Protein AF-A0A936H1L5-F1 (afdb_monomer_lite)

Structure (mmCIF, N/CA/C/O backbone):
data_AF-A0A936H1L5-F1
#
_entry.id   AF-A0A936H1L5-F1
#
loop_
_atom_site.group_PDB
_atom_site.id
_atom_site.type_symbol
_atom_site.label_atom_id
_atom_site.label_alt_id
_atom_site.label_comp_id
_atom_site.label_asym_id
_atom_site.label_entity_id
_atom_site.label_seq_id
_atom_site.pdbx_PDB_ins_code
_atom_site.Cartn_x
_atom_site.Cartn_y
_atom_site.Cartn_z
_atom_site.occupancy
_atom_site.B_iso_or_equiv
_atom_site.auth_seq_id
_atom_site.auth_comp_id
_atom_site.auth_asym_id
_atom_site.auth_atom_id
_atom_site.pdbx_PDB_model_num
ATOM 1 N N . MET A 1 1 ? -25.119 -17.926 28.590 1.00 34.66 1 MET A N 1
ATOM 2 C CA . MET A 1 1 ? -26.336 -17.968 27.755 1.00 34.66 1 MET A CA 1
ATOM 3 C C . MET A 1 1 ? -26.783 -16.538 27.561 1.00 34.66 1 MET A C 1
ATOM 5 O O . MET A 1 1 ? -26.838 -15.803 28.536 1.00 34.66 1 MET A O 1
ATOM 9 N N . ASP A 1 2 ? -26.965 -16.170 26.302 1.00 35.56 2 ASP A N 1
ATOM 10 C CA . ASP A 1 2 ? -27.251 -14.834 25.790 1.00 35.56 2 ASP A CA 1
ATOM 11 C C . ASP A 1 2 ? -28.529 -14.245 26.414 1.00 35.56 2 ASP A C 1
ATOM 13 O O . ASP A 1 2 ? -29.597 -14.855 26.345 1.00 35.56 2 ASP A O 1
ATOM 17 N N . SER A 1 3 ? -28.414 -13.098 27.084 1.00 36.12 3 SER A N 1
ATOM 18 C CA . SER A 1 3 ? -29.549 -12.398 27.704 1.00 36.12 3 SER A CA 1
ATOM 19 C C . SER A 1 3 ? -29.570 -10.904 27.402 1.00 36.12 3 SER A C 1
ATOM 21 O O . SER A 1 3 ? -30.326 -10.181 28.043 1.00 36.12 3 SER A O 1
ATOM 23 N N . TYR A 1 4 ? -28.777 -10.434 26.437 1.00 44.84 4 TYR A N 1
ATOM 24 C CA . TYR A 1 4 ? -28.793 -9.019 26.058 1.00 44.84 4 TYR A CA 1
ATOM 25 C C . TYR A 1 4 ? -29.770 -8.683 24.935 1.00 44.84 4 TYR A C 1
ATOM 27 O O . TYR A 1 4 ? -29.964 -7.505 24.658 1.00 44.84 4 TYR A O 1
ATOM 35 N N . ASN A 1 5 ? -30.447 -9.680 24.357 1.00 43.34 5 ASN A N 1
ATOM 36 C CA . ASN A 1 5 ? -31.343 -9.410 23.237 1.00 43.34 5 ASN A CA 1
ATOM 37 C C . ASN A 1 5 ? -32.824 -9.360 23.608 1.00 43.34 5 ASN A C 1
ATOM 39 O O . ASN A 1 5 ? -33.541 -8.607 22.970 1.00 43.34 5 ASN A O 1
ATOM 43 N N . GLN A 1 6 ? -33.337 -10.099 24.594 1.00 44.47 6 GLN A N 1
ATOM 44 C CA . GLN A 1 6 ? -34.791 -10.125 24.831 1.00 44.47 6 GLN A CA 1
ATOM 45 C C . GLN A 1 6 ? -35.117 -10.662 26.228 1.00 44.47 6 GLN A C 1
ATOM 47 O O . GLN A 1 6 ? -35.101 -11.884 26.379 1.00 44.47 6 GLN A O 1
ATOM 52 N N . ARG A 1 7 ? -35.437 -9.825 27.241 1.00 41.72 7 ARG A N 1
ATOM 53 C CA . ARG A 1 7 ? -36.206 -10.298 28.426 1.00 41.72 7 ARG A CA 1
ATOM 54 C C . ARG A 1 7 ? -36.722 -9.298 29.468 1.00 41.72 7 ARG A C 1
ATOM 56 O O . ARG A 1 7 ? -37.140 -9.759 30.525 1.00 41.72 7 ARG A O 1
ATOM 63 N N . GLU A 1 8 ? -36.838 -8.002 29.201 1.00 43.16 8 GLU A N 1
ATOM 64 C CA . GLU A 1 8 ? -37.695 -7.159 30.054 1.00 43.16 8 GLU A CA 1
ATOM 65 C C . GLU A 1 8 ? -39.002 -6.849 29.328 1.00 43.16 8 GLU A C 1
ATOM 67 O O . GLU A 1 8 ? -39.072 -6.027 28.419 1.00 43.16 8 GLU A O 1
ATOM 72 N N . ARG A 1 9 ? -40.051 -7.601 29.692 1.00 41.84 9 ARG A N 1
ATOM 73 C CA . ARG A 1 9 ? -41.425 -7.350 29.249 1.00 41.84 9 ARG A CA 1
ATOM 74 C C . ARG A 1 9 ? -41.816 -5.938 29.671 1.00 41.84 9 ARG A C 1
ATOM 76 O O . ARG A 1 9 ? -42.000 -5.678 30.857 1.00 41.84 9 ARG A O 1
ATOM 83 N N . ASN A 1 10 ? -41.989 -5.059 28.695 1.00 43.59 10 ASN A N 1
ATOM 84 C CA . ASN A 1 10 ? -42.611 -3.766 28.909 1.00 43.59 10 ASN A CA 1
ATOM 85 C C . ASN A 1 10 ? -44.078 -4.009 29.303 1.00 43.59 10 ASN A C 1
ATOM 87 O O . ASN A 1 10 ? -44.832 -4.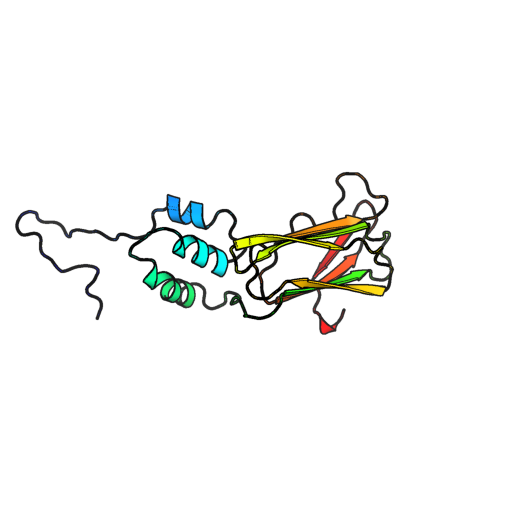634 28.559 1.00 43.59 10 ASN A O 1
ATOM 91 N N . LEU A 1 11 ? -44.472 -3.587 30.504 1.00 48.47 11 LEU A N 1
ATOM 92 C CA . LEU A 1 11 ? -45.739 -3.969 31.138 1.00 48.47 11 LEU A CA 1
ATOM 93 C C . LEU A 1 11 ? -46.998 -3.398 30.460 1.00 48.47 11 LEU A C 1
ATOM 95 O O . LEU A 1 11 ? -48.082 -3.678 30.950 1.00 48.47 11 LEU A O 1
ATOM 99 N N . ASN A 1 12 ? -46.891 -2.635 29.362 1.00 53.62 12 ASN A N 1
ATOM 100 C CA . ASN A 1 12 ? -48.030 -1.901 28.793 1.00 53.62 12 ASN A CA 1
ATOM 101 C C . ASN A 1 12 ? -48.066 -1.731 27.254 1.00 53.62 12 ASN A C 1
ATOM 103 O O . ASN A 1 12 ? -48.797 -0.861 26.796 1.00 53.62 12 ASN A O 1
ATOM 107 N N . ASN A 1 13 ? -47.335 -2.500 26.432 1.00 46.88 13 ASN A N 1
ATOM 108 C CA . ASN A 1 13 ? -47.636 -2.579 24.984 1.00 46.88 13 ASN A CA 1
ATOM 109 C C . ASN A 1 13 ? -46.944 -3.767 24.289 1.00 46.88 13 ASN A C 1
ATOM 111 O O . ASN A 1 13 ? -45.757 -4.010 24.480 1.00 46.88 13 ASN A O 1
ATOM 115 N N . GLU A 1 14 ? -47.714 -4.493 23.479 1.00 45.81 14 GLU A N 1
ATOM 116 C CA . GLU A 1 14 ? -47.501 -5.865 22.990 1.00 45.81 14 GLU A CA 1
ATOM 117 C C . GLU A 1 14 ? -46.448 -6.050 21.874 1.00 45.81 14 GLU A C 1
ATOM 119 O O . GLU A 1 14 ? -46.694 -6.776 20.913 1.00 45.81 14 GLU A O 1
ATOM 124 N N . LEU A 1 15 ? -45.256 -5.455 21.976 1.00 40.88 15 LEU A N 1
ATOM 125 C CA . LEU A 1 15 ? -44.144 -5.775 21.067 1.00 40.88 15 LEU A CA 1
ATOM 126 C C . LEU A 1 15 ? -42.804 -5.875 21.820 1.00 40.88 15 LEU A C 1
ATOM 128 O O . LEU A 1 15 ? -42.607 -5.157 22.803 1.00 40.88 15 LEU A O 1
ATOM 132 N N . PRO A 1 16 ? -41.875 -6.759 21.392 1.00 41.47 16 PRO A N 1
ATOM 133 C CA . PRO A 1 16 ? -40.514 -6.779 21.920 1.00 41.47 16 PRO A CA 1
ATOM 134 C C . PRO A 1 16 ? -39.858 -5.408 21.712 1.00 41.47 16 PRO A C 1
ATOM 136 O O . PRO A 1 16 ? -39.942 -4.846 20.621 1.00 41.47 16 PRO A O 1
ATOM 139 N N . ASP A 1 17 ? -39.200 -4.872 22.742 1.00 43.03 17 ASP A N 1
ATOM 140 C CA . ASP A 1 17 ? -38.356 -3.680 22.607 1.00 43.03 17 ASP A CA 1
ATOM 141 C C . ASP A 1 17 ? -37.095 -4.095 21.831 1.00 43.03 17 ASP A C 1
ATOM 143 O O . ASP A 1 17 ? -36.117 -4.569 22.408 1.00 43.03 17 ASP A O 1
ATOM 147 N N . ASP A 1 18 ? -37.160 -4.013 20.500 1.00 41.28 18 ASP A N 1
ATOM 148 C CA . ASP A 1 18 ? -36.086 -4.399 19.581 1.00 41.28 18 ASP A CA 1
ATOM 149 C C . ASP A 1 18 ? -35.003 -3.309 19.554 1.00 41.28 18 ASP A C 1
ATOM 151 O O . ASP A 1 18 ? -34.765 -2.620 18.562 1.00 41.28 18 ASP A O 1
ATOM 155 N N . ARG A 1 19 ? -34.362 -3.088 20.706 1.00 42.31 19 ARG A N 1
ATOM 156 C CA . ARG A 1 19 ? -33.210 -2.189 20.835 1.00 42.31 19 ARG A CA 1
ATOM 157 C C . ARG A 1 19 ? -31.928 -2.943 20.539 1.00 42.31 19 ARG A C 1
ATOM 159 O O . ARG A 1 19 ? -31.022 -2.994 21.369 1.00 42.31 19 ARG A O 1
ATOM 166 N N . VAL A 1 20 ? -31.820 -3.485 19.329 1.00 47.28 20 VAL A N 1
ATOM 167 C CA . VAL A 1 20 ? -30.512 -3.855 18.785 1.00 47.28 20 VAL A CA 1
ATOM 168 C C . VAL A 1 20 ? -29.776 -2.551 18.486 1.00 47.28 20 VAL A C 1
ATOM 170 O O . VAL A 1 20 ? -29.886 -1.971 17.410 1.00 47.28 20 VAL A O 1
ATOM 173 N N . SER A 1 21 ? -29.042 -2.043 19.469 1.00 56.41 21 SER A N 1
ATOM 174 C CA . SER A 1 21 ? -28.181 -0.867 19.341 1.00 56.41 21 SER A CA 1
ATOM 175 C C . SER A 1 21 ? -26.876 -1.237 18.622 1.00 56.41 21 SER A C 1
ATOM 177 O O . SER A 1 21 ? -25.781 -1.059 19.139 1.00 56.41 21 SER A O 1
ATOM 179 N N . GLY A 1 22 ? -27.002 -1.801 17.419 1.00 67.81 22 GLY A N 1
ATOM 180 C CA . GLY A 1 22 ? -25.880 -2.111 16.536 1.00 67.81 22 GLY A CA 1
ATOM 181 C C . GLY A 1 22 ? -25.339 -0.870 15.827 1.00 67.81 22 GLY A C 1
ATOM 182 O O . GLY A 1 22 ? -25.830 0.246 16.006 1.00 67.81 22 GLY A O 1
ATOM 183 N N . TYR A 1 23 ? -24.312 -1.054 15.004 1.00 75.62 23 TYR A N 1
ATOM 184 C CA . TYR A 1 23 ? -23.830 0.004 14.118 1.00 75.62 23 TYR A CA 1
ATOM 185 C C . TYR A 1 23 ? -24.885 0.330 13.055 1.00 75.62 23 TYR A C 1
ATOM 187 O O . TYR A 1 23 ? -25.391 -0.561 12.372 1.00 75.62 23 TYR A O 1
ATOM 195 N N . SER A 1 24 ? -25.198 1.611 12.867 1.00 81.56 24 SER A N 1
ATOM 196 C CA . SER A 1 24 ? -26.027 2.052 11.745 1.00 81.56 24 SER A CA 1
ATOM 197 C C . SER A 1 24 ? -25.296 1.846 10.415 1.00 81.56 24 SER A C 1
ATOM 199 O O . SER A 1 24 ? -24.070 1.926 10.346 1.00 81.56 24 SER A O 1
ATOM 201 N N . LEU A 1 25 ? -26.036 1.685 9.312 1.00 78.06 25 LEU A N 1
ATOM 202 C CA . LEU A 1 25 ? -25.437 1.591 7.970 1.00 78.06 25 LEU A CA 1
ATOM 203 C C . LEU A 1 25 ? -24.527 2.783 7.643 1.00 78.06 25 LEU A C 1
ATOM 205 O O . LEU A 1 25 ? -23.531 2.632 6.941 1.00 78.06 25 LEU A O 1
ATOM 209 N N . ARG A 1 26 ? -24.844 3.968 8.179 1.00 77.44 26 ARG A N 1
ATOM 210 C CA . ARG A 1 26 ? -24.013 5.164 8.022 1.00 77.44 26 ARG A CA 1
ATOM 211 C C . ARG A 1 26 ? -22.684 5.032 8.761 1.00 77.44 26 ARG A C 1
ATOM 213 O O . ARG A 1 26 ? -21.661 5.396 8.198 1.00 77.44 26 ARG A O 1
ATOM 220 N N . GLU A 1 27 ? -22.695 4.533 9.992 1.00 81.50 27 GLU A N 1
ATOM 221 C CA . GLU A 1 27 ? -21.481 4.289 10.782 1.00 81.50 27 GLU A CA 1
ATOM 222 C C . GLU A 1 27 ? -20.632 3.180 10.169 1.00 81.50 27 GLU A C 1
ATOM 224 O O . GLU A 1 27 ? -19.421 3.336 10.059 1.00 81.50 27 GLU A O 1
ATOM 229 N N . ILE A 1 28 ? -21.272 2.117 9.677 1.00 83.62 28 ILE A N 1
ATOM 230 C CA . ILE A 1 28 ? -20.612 1.036 8.943 1.00 83.62 28 ILE A CA 1
ATOM 231 C C . ILE A 1 28 ? -19.925 1.583 7.687 1.00 83.62 28 ILE A C 1
ATOM 233 O O . ILE A 1 28 ? -18.733 1.353 7.482 1.00 83.62 28 ILE A O 1
ATOM 237 N N . ALA A 1 29 ? -20.655 2.347 6.869 1.00 77.94 29 ALA A N 1
ATOM 238 C CA . ALA A 1 29 ? -20.120 2.949 5.652 1.00 77.94 29 ALA A CA 1
ATOM 239 C C . ALA A 1 29 ? -19.028 3.986 5.948 1.00 77.94 29 ALA A C 1
ATOM 241 O O . ALA A 1 29 ? -18.065 4.096 5.194 1.00 77.94 29 ALA A O 1
ATOM 242 N N . TYR A 1 30 ? -19.162 4.745 7.038 1.00 82.00 30 TYR A N 1
ATOM 243 C CA . TYR A 1 30 ? -18.148 5.699 7.475 1.00 82.00 30 TYR A CA 1
ATOM 244 C C . TYR A 1 30 ? -16.871 4.990 7.928 1.00 82.00 30 TYR A C 1
ATOM 246 O O . TYR A 1 30 ? -15.793 5.365 7.486 1.00 82.00 30 TYR A O 1
ATOM 254 N N . ALA A 1 31 ? -16.989 3.937 8.739 1.00 85.50 31 ALA A N 1
ATOM 255 C CA . ALA A 1 31 ? -15.848 3.154 9.200 1.00 85.50 31 ALA A CA 1
ATOM 256 C C . ALA A 1 31 ? -15.117 2.444 8.050 1.00 85.50 31 ALA A C 1
ATOM 258 O O . ALA A 1 31 ? -13.908 2.230 8.131 1.00 85.50 31 ALA A O 1
ATOM 259 N N . LEU A 1 32 ? -15.846 2.084 6.989 1.00 85.56 32 LEU A N 1
ATOM 260 C CA . LEU A 1 32 ? -15.279 1.460 5.795 1.00 85.56 32 LEU A CA 1
ATOM 261 C C . LEU A 1 32 ? -14.489 2.456 4.931 1.00 85.56 32 LEU A C 1
ATOM 263 O O . LEU A 1 32 ? -13.536 2.070 4.257 1.00 85.56 32 LEU A O 1
ATOM 267 N N . ARG A 1 33 ? -14.856 3.745 4.931 1.00 78.31 33 ARG A N 1
ATOM 268 C CA . ARG A 1 33 ? -14.130 4.762 4.155 1.00 78.31 33 ARG A CA 1
ATOM 269 C C . ARG A 1 33 ? -12.724 4.950 4.716 1.00 78.31 33 ARG A C 1
ATOM 271 O O . ARG A 1 33 ? -12.555 5.408 5.840 1.00 78.31 33 ARG A O 1
ATOM 278 N N . GLY A 1 34 ? -11.726 4.651 3.887 1.00 63.47 34 GLY A N 1
ATOM 279 C CA . GLY A 1 34 ? -10.313 4.776 4.245 1.00 63.47 34 GLY A CA 1
ATOM 280 C C . GLY A 1 34 ? -9.750 3.588 5.026 1.00 63.47 34 GLY A C 1
ATOM 281 O O . GLY A 1 34 ? -8.613 3.670 5.469 1.00 63.47 34 GLY A O 1
ATOM 282 N N . ALA A 1 35 ? -10.511 2.503 5.202 1.00 77.88 35 ALA A N 1
ATOM 283 C CA . ALA A 1 35 ? -9.952 1.248 5.691 1.00 77.88 35 ALA A CA 1
ATOM 284 C C . ALA A 1 35 ? -9.249 0.519 4.535 1.00 77.88 35 ALA A C 1
ATOM 286 O O . ALA A 1 35 ? -9.885 0.213 3.525 1.00 77.88 35 ALA A O 1
ATOM 287 N N . GLY A 1 36 ? -7.951 0.250 4.678 1.00 69.62 36 GLY A N 1
ATOM 288 C CA . GLY A 1 36 ? -7.163 -0.519 3.712 1.00 69.62 36 GLY A CA 1
ATOM 289 C C . GLY A 1 36 ? -7.323 -2.033 3.867 1.00 69.62 36 GLY A C 1
ATOM 290 O O . GLY A 1 36 ? -7.071 -2.780 2.923 1.00 69.62 36 GLY A O 1
ATOM 291 N N . ASP A 1 37 ? -7.773 -2.495 5.037 1.00 75.94 37 ASP A N 1
ATOM 292 C CA . ASP A 1 37 ? -8.027 -3.904 5.327 1.00 75.94 37 ASP A CA 1
ATOM 293 C C . ASP A 1 37 ? -9.139 -4.115 6.378 1.00 75.94 37 ASP A C 1
ATOM 295 O O . ASP A 1 37 ? -9.740 -3.174 6.907 1.00 75.94 37 ASP A O 1
ATOM 299 N N . MET A 1 38 ? -9.443 -5.387 6.655 1.00 82.38 38 MET A N 1
ATOM 300 C CA . MET A 1 38 ? -10.495 -5.787 7.595 1.00 82.38 38 MET A CA 1
ATOM 301 C C . MET A 1 38 ? -10.172 -5.417 9.047 1.00 82.38 38 MET A C 1
ATOM 303 O O . MET A 1 38 ? -11.084 -5.083 9.802 1.00 82.38 38 MET A O 1
ATOM 307 N N . ASP A 1 39 ? -8.904 -5.435 9.456 1.00 80.44 39 ASP A N 1
ATOM 308 C CA . ASP A 1 39 ? -8.522 -5.070 10.822 1.00 80.44 39 ASP A CA 1
ATOM 309 C C . ASP A 1 39 ? -8.591 -3.548 11.029 1.00 80.44 39 ASP A C 1
ATOM 311 O O . ASP A 1 39 ? -8.990 -3.079 12.097 1.00 80.44 39 ASP A O 1
ATOM 315 N N . GLU A 1 40 ? -8.277 -2.761 10.001 1.00 78.94 40 GLU A N 1
ATOM 316 C CA . GLU A 1 40 ? -8.500 -1.315 9.976 1.00 78.94 40 GLU A CA 1
ATOM 317 C C . GLU A 1 40 ? -9.976 -0.960 9.996 1.00 78.94 40 GLU A C 1
ATOM 319 O O . GLU A 1 40 ? -10.381 -0.083 10.759 1.00 78.94 40 GLU A O 1
ATOM 324 N N . TRP A 1 41 ? -10.798 -1.673 9.227 1.00 87.56 41 TRP A N 1
ATOM 325 C CA . TRP A 1 41 ? -12.239 -1.470 9.265 1.00 87.56 41 TRP A CA 1
ATOM 326 C C . TRP A 1 41 ? -12.809 -1.782 10.654 1.00 87.56 41 TRP A C 1
ATOM 328 O O . TRP A 1 41 ? -13.551 -0.967 11.210 1.00 87.56 41 TRP A O 1
ATOM 338 N N . LYS A 1 42 ? -12.387 -2.896 11.268 1.00 87.00 42 LYS A N 1
ATOM 339 C CA . LYS A 1 42 ? -12.718 -3.240 12.658 1.00 87.00 42 LYS A CA 1
ATOM 340 C C . LYS A 1 42 ? -12.280 -2.143 13.631 1.00 87.00 42 LYS A C 1
ATOM 342 O O . LYS A 1 42 ? -13.059 -1.731 14.485 1.00 87.00 42 LYS A O 1
ATOM 347 N N . SER A 1 43 ? -11.055 -1.634 13.494 1.00 85.50 43 SER A N 1
ATOM 348 C CA . SER A 1 43 ? -10.536 -0.549 14.336 1.00 85.50 43 SER A CA 1
ATOM 349 C C . SER A 1 43 ? -11.341 0.744 14.172 1.00 85.50 43 SER A C 1
ATOM 351 O O . SER A 1 43 ? -11.633 1.424 15.155 1.00 85.50 43 SER A O 1
ATOM 353 N N . ASN A 1 44 ? -11.758 1.072 12.949 1.00 88.00 44 ASN A N 1
ATOM 354 C CA . ASN A 1 44 ? -12.595 2.236 12.680 1.00 88.00 44 ASN A CA 1
ATOM 355 C C . ASN A 1 44 ? -13.990 2.089 13.295 1.00 88.00 44 ASN A C 1
ATOM 357 O O . ASN A 1 44 ? -14.488 3.045 13.887 1.00 88.00 44 ASN A O 1
ATOM 361 N N . LEU A 1 45 ? -14.593 0.897 13.227 1.00 89.00 45 LEU A N 1
ATOM 362 C CA . LEU A 1 45 ? -15.838 0.592 13.937 1.00 89.00 45 LEU A CA 1
ATOM 363 C C . LEU A 1 45 ? -15.657 0.735 15.456 1.00 89.00 45 LEU A C 1
ATOM 365 O O . LEU A 1 45 ? -16.511 1.318 16.123 1.00 89.00 45 LEU A O 1
ATOM 369 N N . ALA A 1 46 ? -14.525 0.289 16.004 1.00 86.50 46 ALA A N 1
ATOM 370 C CA . ALA A 1 46 ? -14.249 0.366 17.438 1.00 86.50 46 ALA A CA 1
ATOM 371 C C . ALA A 1 46 ? -14.090 1.803 17.973 1.00 86.50 46 ALA A C 1
ATOM 373 O O . ALA A 1 46 ? -14.280 2.039 19.166 1.00 86.50 46 ALA A O 1
ATOM 374 N N . LYS A 1 47 ? -13.758 2.771 17.107 1.00 85.00 47 LYS A N 1
ATOM 375 C CA . LYS A 1 47 ? -13.662 4.204 17.453 1.00 85.00 47 LYS A CA 1
ATOM 376 C C . LYS A 1 47 ? -15.024 4.893 17.550 1.00 85.00 47 LYS A C 1
ATOM 378 O O . LYS A 1 47 ? -15.124 5.972 18.130 1.00 85.00 47 LYS A O 1
ATOM 383 N N . ILE A 1 48 ? -16.065 4.310 16.961 1.00 84.94 48 ILE A N 1
ATOM 384 C CA . ILE A 1 48 ? -17.423 4.846 17.034 1.00 84.94 48 ILE A CA 1
ATOM 385 C C . ILE A 1 48 ? -18.020 4.412 18.373 1.00 84.94 48 ILE A C 1
ATOM 387 O O . ILE A 1 48 ? -17.979 3.234 18.728 1.00 84.94 48 ILE A O 1
ATOM 391 N N . ASN A 1 49 ? -18.576 5.368 19.119 1.00 83.19 49 ASN A N 1
ATOM 392 C CA . ASN A 1 49 ? -19.201 5.099 20.410 1.00 83.19 49 ASN A CA 1
ATOM 393 C C . ASN A 1 49 ? -20.496 4.293 20.216 1.00 83.19 49 ASN A C 1
ATOM 395 O O . ASN A 1 49 ? -21.574 4.863 20.052 1.00 83.19 49 ASN A O 1
ATOM 399 N N . ASN A 1 50 ? -20.367 2.968 20.197 1.00 80.38 50 ASN A N 1
ATOM 400 C CA . ASN A 1 50 ? -21.458 2.033 19.986 1.00 80.38 50 ASN A CA 1
ATOM 401 C C . ASN A 1 50 ? -21.440 0.946 21.075 1.00 80.38 50 ASN A C 1
ATOM 403 O O . ASN A 1 50 ? -20.380 0.370 21.343 1.00 80.38 50 ASN A O 1
ATOM 407 N N . PRO A 1 51 ? -22.589 0.626 21.694 1.00 77.62 51 PRO A N 1
ATOM 408 C CA . PRO A 1 51 ? -22.641 -0.339 22.787 1.00 77.62 51 PRO A CA 1
ATOM 409 C C . PRO A 1 51 ? -22.276 -1.762 22.354 1.00 77.62 51 PRO A C 1
ATOM 411 O O . PRO A 1 51 ? -21.909 -2.551 23.209 1.00 77.62 51 PRO A O 1
ATOM 414 N N . THR A 1 52 ? -22.308 -2.092 21.059 1.00 76.44 52 THR A N 1
ATOM 415 C CA . THR A 1 52 ? -21.931 -3.424 20.544 1.00 76.44 52 THR A CA 1
ATOM 416 C C . THR A 1 52 ? -20.448 -3.574 20.188 1.00 76.44 52 THR A C 1
ATOM 418 O O . THR A 1 52 ? -20.040 -4.646 19.743 1.00 76.44 52 THR A O 1
ATOM 421 N N . ASN A 1 53 ? -19.618 -2.549 20.425 1.00 76.94 53 ASN A N 1
ATOM 422 C CA . ASN A 1 53 ? -18.183 -2.550 20.103 1.00 76.94 53 ASN A CA 1
ATOM 423 C C . ASN A 1 53 ? -17.440 -3.790 20.644 1.00 76.94 53 ASN A C 1
ATOM 425 O O . ASN A 1 53 ? -16.624 -4.395 19.955 1.00 76.94 53 ASN A O 1
ATOM 429 N N . PHE A 1 54 ? -17.786 -4.244 21.851 1.00 79.00 54 PHE A N 1
ATOM 430 C CA . PHE A 1 54 ? -17.142 -5.399 22.482 1.00 79.00 54 PHE A CA 1
ATOM 431 C C . PHE A 1 54 ? -17.343 -6.730 21.732 1.00 79.00 54 PHE A C 1
ATOM 433 O O . PHE A 1 54 ? -16.612 -7.684 21.986 1.00 79.00 54 PHE A O 1
ATOM 440 N N . PHE A 1 55 ? -18.298 -6.808 20.800 1.00 80.38 55 PHE A N 1
ATOM 441 C CA . PHE A 1 55 ? -18.498 -7.985 19.955 1.00 80.38 55 PHE A CA 1
ATOM 442 C C . PHE A 1 55 ? -17.681 -7.964 18.660 1.00 80.38 55 PHE A C 1
ATOM 444 O O . PHE A 1 55 ? -17.649 -8.977 17.958 1.00 80.38 55 PHE A O 1
ATOM 451 N N . LEU A 1 56 ? -17.040 -6.845 18.305 1.00 82.94 56 LEU A N 1
ATOM 452 C CA . LEU A 1 56 ? -16.345 -6.709 17.023 1.00 82.94 56 LEU A CA 1
ATOM 453 C C . LEU A 1 56 ? -15.280 -7.787 16.821 1.00 82.94 56 LEU A C 1
ATOM 455 O O . LEU A 1 56 ? -15.204 -8.360 15.739 1.00 82.94 56 LEU A O 1
ATOM 459 N N . ASP A 1 57 ? -14.499 -8.113 17.852 1.00 76.50 57 ASP A N 1
ATOM 460 C CA . ASP A 1 57 ? -13.492 -9.172 17.752 1.00 76.50 57 ASP A CA 1
ATOM 461 C C . ASP A 1 57 ? -14.125 -10.534 17.465 1.00 76.50 57 ASP A C 1
ATOM 463 O O . ASP A 1 57 ? -13.671 -11.253 16.575 1.00 76.50 57 ASP A O 1
ATOM 467 N N . THR A 1 58 ? -15.207 -10.877 18.167 1.00 77.06 58 THR A N 1
ATOM 468 C CA . THR A 1 58 ? -15.938 -12.130 17.948 1.00 77.06 58 THR A CA 1
ATOM 469 C C . THR A 1 58 ? -16.508 -12.199 16.533 1.00 77.06 58 THR A C 1
ATOM 471 O O . THR A 1 58 ? -16.289 -13.194 15.844 1.00 77.06 58 THR A O 1
ATOM 474 N N . TYR A 1 59 ? -17.174 -11.139 16.068 1.00 82.50 59 TYR A N 1
ATOM 475 C CA . TYR A 1 59 ? -17.752 -11.094 14.725 1.00 82.50 59 TYR A CA 1
ATOM 476 C C . TYR A 1 59 ? -16.683 -11.175 13.640 1.00 82.50 59 TYR A C 1
ATOM 478 O O . TYR A 1 59 ? -16.803 -11.985 12.722 1.00 82.50 59 TYR A O 1
ATOM 486 N N . PHE A 1 60 ? -15.614 -10.387 13.749 1.00 84.25 60 PHE A N 1
ATOM 487 C CA . PHE A 1 60 ? -14.570 -10.408 12.734 1.00 84.25 60 PHE A CA 1
ATOM 488 C C . PHE A 1 60 ? -13.845 -11.753 12.700 1.00 84.25 60 PHE A C 1
ATOM 490 O O . PHE A 1 60 ? -13.576 -12.262 11.618 1.00 84.25 60 PHE A O 1
ATOM 497 N N . ASN A 1 61 ? -13.590 -12.382 13.850 1.00 77.62 61 ASN A N 1
ATOM 498 C CA . ASN A 1 61 ? -12.985 -13.717 13.899 1.00 77.62 61 ASN A CA 1
ATOM 499 C C . ASN A 1 61 ? -13.898 -14.810 13.340 1.00 77.62 61 ASN A C 1
ATOM 501 O O . ASN A 1 61 ? -13.405 -15.736 12.706 1.00 77.62 61 ASN A O 1
ATOM 505 N N . GLN A 1 62 ? -15.210 -14.705 13.549 1.00 81.50 62 GLN A N 1
ATOM 506 C CA . GLN A 1 62 ? -16.165 -15.686 13.043 1.00 81.50 62 GLN A CA 1
ATOM 507 C C . GLN A 1 62 ? -16.387 -15.562 11.530 1.00 81.50 62 GLN A C 1
ATOM 509 O O . GLN A 1 62 ? -16.429 -16.574 10.836 1.00 81.50 62 GLN A O 1
ATOM 514 N N . TYR A 1 63 ? -16.564 -14.339 11.026 1.00 81.06 63 TYR A N 1
ATOM 515 C CA . TYR A 1 63 ? -16.985 -14.097 9.640 1.00 81.06 63 TYR A CA 1
ATOM 516 C C . TYR A 1 63 ? -15.832 -13.763 8.691 1.00 81.06 63 TYR A C 1
ATOM 518 O O . TYR A 1 63 ? -15.986 -13.894 7.479 1.00 81.06 63 TYR A O 1
ATOM 526 N N . PHE A 1 64 ? -14.669 -13.389 9.225 1.00 81.12 64 PHE A N 1
ATOM 527 C CA . PHE A 1 64 ? -13.441 -13.166 8.463 1.00 81.12 64 PHE A CA 1
ATOM 528 C C . PHE A 1 64 ? -12.271 -13.949 9.091 1.00 81.12 64 PHE A C 1
ATOM 530 O O . PHE A 1 64 ? -11.295 -13.332 9.537 1.00 81.12 64 PHE A O 1
ATOM 537 N N . PRO A 1 65 ? -12.363 -15.293 9.179 1.00 74.62 65 PRO A N 1
ATOM 538 C CA . PRO A 1 65 ? -11.339 -16.120 9.819 1.00 74.62 65 PRO A CA 1
ATOM 539 C C . PRO A 1 65 ? -10.020 -16.135 9.037 1.00 74.62 65 PRO A C 1
ATOM 541 O O . PRO A 1 65 ? -8.956 -16.141 9.645 1.00 74.62 65 PRO A O 1
ATOM 544 N N . ASP A 1 66 ? -10.087 -16.059 7.705 1.00 76.38 66 ASP A N 1
ATOM 545 C CA . ASP A 1 66 ? -8.919 -16.099 6.814 1.00 76.38 66 ASP A CA 1
ATOM 546 C C . ASP A 1 66 ? -8.336 -14.709 6.523 1.00 76.38 66 ASP A C 1
ATOM 548 O O . ASP A 1 66 ? -7.496 -14.546 5.633 1.00 76.38 66 ASP A O 1
ATOM 552 N N . ARG A 1 67 ? -8.798 -13.668 7.231 1.00 72.56 67 ARG A N 1
ATOM 553 C CA . ARG A 1 67 ? -8.243 -12.327 7.039 1.00 72.56 67 ARG A CA 1
ATOM 554 C C . ARG A 1 67 ? -6.774 -12.310 7.478 1.00 72.56 67 ARG A C 1
ATOM 556 O O . ARG A 1 67 ? -6.429 -12.950 8.474 1.00 72.56 67 ARG A O 1
ATOM 563 N N . PRO A 1 68 ? -5.909 -11.540 6.803 1.00 61.91 68 PRO A N 1
ATOM 564 C CA . PRO A 1 68 ? -4.557 -11.342 7.291 1.00 61.91 68 PRO A CA 1
ATOM 565 C C . PRO A 1 68 ? -4.628 -10.617 8.637 1.00 61.91 68 PRO A C 1
ATOM 567 O O . PRO A 1 68 ? -5.141 -9.504 8.703 1.00 61.91 68 PRO A O 1
ATOM 570 N N . LEU A 1 69 ? -4.151 -11.256 9.704 1.00 59.12 69 LEU A N 1
ATOM 571 C CA . LEU A 1 69 ? -4.031 -10.609 11.007 1.00 59.12 69 LEU A CA 1
ATOM 572 C C . LEU A 1 69 ? -2.970 -9.512 10.916 1.00 59.12 69 LEU A C 1
ATOM 574 O O . LEU A 1 69 ? -1.881 -9.771 10.396 1.00 59.12 69 LEU A O 1
ATOM 578 N N . LYS A 1 70 ? -3.244 -8.334 11.489 1.00 58.06 70 LYS A N 1
ATOM 579 C CA . LYS A 1 70 ? -2.201 -7.365 11.845 1.00 58.06 70 LYS A CA 1
ATOM 580 C C . LYS A 1 70 ? -1.202 -8.038 12.774 1.00 58.06 70 LYS A C 1
ATOM 582 O O . LYS A 1 70 ? -1.390 -8.127 13.987 1.00 58.06 70 LYS A O 1
ATOM 587 N N . THR A 1 71 ? -0.135 -8.552 12.190 1.00 55.16 71 THR A N 1
ATOM 588 C CA . THR A 1 71 ? 1.001 -9.057 12.937 1.00 55.16 71 THR A CA 1
ATOM 589 C C . THR A 1 71 ? 1.718 -7.868 13.578 1.00 55.16 71 THR A C 1
ATOM 591 O O . THR A 1 71 ? 1.832 -6.806 12.963 1.00 55.16 71 THR A O 1
ATOM 594 N N . PRO A 1 72 ? 2.281 -8.027 14.789 1.00 65.12 72 PRO A N 1
ATOM 595 C CA . PRO A 1 72 ? 3.177 -7.039 15.399 1.00 65.12 72 PRO A CA 1
ATOM 596 C C . PRO A 1 72 ? 4.535 -6.977 14.671 1.00 65.12 72 PRO A C 1
ATOM 598 O O . PRO A 1 72 ? 5.552 -6.606 15.247 1.00 65.12 72 PRO A O 1
ATOM 601 N N . ALA A 1 73 ? 4.573 -7.412 13.414 1.00 76.69 73 ALA A N 1
ATOM 602 C CA . ALA A 1 73 ? 5.754 -7.456 12.586 1.00 76.69 73 ALA A CA 1
ATOM 603 C C . ALA A 1 73 ? 5.827 -6.188 11.737 1.00 76.69 73 ALA A C 1
ATOM 605 O O . ALA A 1 73 ? 4.812 -5.601 11.360 1.00 76.69 73 ALA A O 1
ATOM 606 N N . ASN A 1 74 ? 7.050 -5.785 11.409 1.00 87.00 74 ASN A N 1
ATOM 607 C CA . ASN A 1 74 ? 7.268 -4.731 10.433 1.00 87.00 74 ASN A CA 1
ATOM 608 C C . ASN A 1 74 ? 6.728 -5.168 9.069 1.00 87.00 74 ASN A C 1
ATOM 610 O O . ASN A 1 74 ? 6.845 -6.334 8.690 1.00 87.00 74 ASN A O 1
ATOM 614 N N . THR A 1 75 ? 6.197 -4.216 8.309 1.00 89.81 75 THR A N 1
ATOM 615 C CA . THR A 1 75 ? 5.904 -4.453 6.892 1.00 89.81 75 THR A CA 1
ATOM 616 C C . THR A 1 75 ? 7.186 -4.198 6.118 1.00 89.81 75 THR A C 1
ATOM 618 O O . THR A 1 75 ? 7.762 -3.115 6.234 1.00 89.81 75 THR A O 1
ATOM 621 N N . ILE A 1 76 ? 7.653 -5.177 5.348 1.00 91.06 76 ILE A N 1
ATOM 622 C CA . ILE A 1 76 ? 8.881 -5.039 4.558 1.00 91.06 76 ILE A CA 1
ATOM 623 C C . ILE A 1 76 ? 8.501 -5.049 3.087 1.00 91.06 76 ILE A C 1
ATOM 625 O O . ILE A 1 76 ? 7.913 -6.007 2.590 1.00 91.06 76 ILE A O 1
ATOM 629 N N . ILE A 1 77 ? 8.861 -3.987 2.380 1.00 92.69 77 ILE A N 1
ATOM 630 C CA . ILE A 1 77 ? 8.680 -3.875 0.938 1.00 92.69 77 ILE A CA 1
ATOM 631 C C . ILE A 1 77 ? 10.056 -3.978 0.296 1.00 92.69 77 ILE A C 1
ATOM 633 O O . ILE A 1 77 ? 10.963 -3.226 0.648 1.00 92.69 77 ILE A O 1
ATOM 637 N N . ARG A 1 78 ? 10.215 -4.900 -0.649 1.00 92.69 78 ARG A N 1
ATOM 638 C CA . ARG A 1 78 ? 11.426 -5.051 -1.450 1.00 92.69 78 ARG A CA 1
ATOM 639 C C . ARG A 1 78 ? 11.094 -4.873 -2.922 1.00 92.69 78 ARG A C 1
ATOM 641 O O . ARG A 1 78 ? 10.160 -5.484 -3.435 1.00 92.69 78 ARG A O 1
ATOM 648 N N . ILE A 1 79 ? 11.851 -4.027 -3.600 1.00 90.69 79 ILE A N 1
ATOM 649 C CA . ILE A 1 79 ? 11.615 -3.678 -5.000 1.00 90.69 79 ILE A CA 1
ATOM 650 C C . ILE A 1 79 ? 12.915 -3.880 -5.758 1.00 90.69 79 ILE A C 1
ATOM 652 O O . ILE A 1 79 ? 13.952 -3.367 -5.344 1.00 90.69 79 ILE A O 1
ATOM 656 N N . LYS A 1 80 ? 12.850 -4.607 -6.872 1.00 88.94 80 LYS A N 1
ATOM 657 C CA . LYS A 1 80 ? 14.001 -4.876 -7.732 1.00 88.94 80 LYS A CA 1
ATOM 658 C C . LYS A 1 80 ? 13.695 -4.518 -9.177 1.00 88.94 80 LYS A C 1
ATOM 660 O O . LYS A 1 80 ? 12.628 -4.847 -9.696 1.00 88.94 80 LYS A O 1
ATOM 665 N N . LEU A 1 81 ? 14.653 -3.885 -9.847 1.00 82.31 81 LEU A N 1
ATOM 666 C CA . LEU A 1 81 ? 14.612 -3.715 -11.297 1.00 82.31 81 LEU A CA 1
ATOM 667 C C . LEU A 1 81 ? 15.201 -4.963 -11.954 1.00 82.31 81 LEU A C 1
ATOM 669 O O . LEU A 1 81 ? 16.375 -5.280 -11.742 1.00 82.31 81 LEU A O 1
ATOM 673 N N . VAL A 1 82 ? 14.395 -5.671 -12.749 1.00 81.94 82 VAL A N 1
ATOM 674 C CA . VAL A 1 82 ? 14.860 -6.862 -13.473 1.00 81.94 82 VAL A CA 1
ATOM 675 C C . VAL A 1 82 ? 15.487 -6.504 -14.819 1.00 81.94 82 VAL A C 1
ATOM 677 O O . VAL A 1 82 ? 15.337 -5.400 -15.341 1.00 81.94 82 VAL A O 1
ATOM 680 N N . VAL A 1 83 ? 16.217 -7.454 -15.400 1.00 75.31 83 VAL A N 1
ATOM 681 C CA . VAL A 1 83 ? 16.829 -7.292 -16.724 1.00 75.31 83 VAL A CA 1
ATOM 682 C C . VAL A 1 83 ? 15.750 -7.013 -17.778 1.00 75.31 83 VAL A C 1
ATOM 684 O O . VAL A 1 83 ? 14.736 -7.702 -17.833 1.00 75.31 83 VAL A O 1
ATOM 687 N N . GLY A 1 84 ? 15.984 -6.011 -18.632 1.00 70.75 84 GLY A N 1
ATOM 688 C CA . GLY A 1 84 ? 15.060 -5.619 -19.705 1.00 70.75 84 GLY A CA 1
ATOM 689 C C . GLY A 1 84 ? 14.100 -4.478 -19.349 1.00 70.75 84 GLY A C 1
ATOM 690 O O . GLY A 1 84 ? 13.280 -4.102 -20.184 1.00 70.75 84 GLY A O 1
ATOM 691 N N . VAL A 1 85 ? 14.210 -3.901 -18.149 1.00 82.25 85 VAL A N 1
ATOM 692 C CA . VAL A 1 85 ? 13.497 -2.671 -17.774 1.00 82.25 85 VAL A CA 1
ATOM 693 C C . VAL A 1 85 ? 14.073 -1.475 -18.528 1.00 82.25 85 VAL A C 1
ATOM 695 O O . VAL A 1 85 ? 15.276 -1.227 -18.502 1.00 82.25 85 VAL A O 1
ATOM 698 N N . GLY A 1 86 ? 13.203 -0.709 -19.185 1.00 80.50 86 GLY A N 1
ATOM 699 C CA . GLY A 1 86 ? 13.574 0.471 -19.970 1.00 80.50 86 GLY A CA 1
ATOM 700 C C . GLY A 1 86 ? 13.574 1.787 -19.188 1.00 80.50 86 GLY A C 1
ATOM 701 O O . GLY A 1 86 ? 13.304 2.824 -19.792 1.00 80.50 86 GLY A O 1
ATOM 702 N N . TYR A 1 87 ? 13.761 1.758 -17.865 1.00 85.44 87 TYR A N 1
ATOM 703 C CA . TYR A 1 87 ? 13.754 2.941 -16.998 1.00 85.44 87 TYR A CA 1
ATOM 704 C C . TYR A 1 87 ? 14.499 2.724 -15.676 1.00 85.44 87 TYR A C 1
ATOM 706 O O . TYR A 1 87 ? 14.675 1.595 -15.229 1.00 85.44 87 TYR A O 1
ATOM 714 N N . SER A 1 88 ? 14.859 3.833 -15.032 1.00 85.31 88 SER A N 1
ATOM 715 C CA . SER A 1 88 ? 15.287 3.888 -13.629 1.00 85.31 88 SER A CA 1
ATOM 716 C C . SER A 1 88 ? 14.179 4.509 -12.775 1.00 85.31 88 SER A C 1
ATOM 718 O O . SER A 1 88 ? 13.293 5.188 -13.302 1.00 85.31 88 SER A O 1
ATOM 720 N N . VAL A 1 89 ? 14.200 4.276 -11.466 1.00 88.06 89 VAL A N 1
ATOM 721 C CA . VAL A 1 89 ? 13.207 4.833 -10.530 1.00 88.06 89 VAL A CA 1
ATOM 722 C C . VAL A 1 89 ? 13.697 6.175 -9.993 1.00 88.06 89 VAL A C 1
ATOM 724 O O . VAL A 1 89 ? 14.829 6.249 -9.541 1.00 88.06 89 VAL A O 1
ATOM 727 N N . ASP A 1 90 ? 12.849 7.203 -10.066 1.00 87.31 90 ASP A N 1
ATOM 728 C CA . ASP A 1 90 ? 13.117 8.571 -9.585 1.00 87.31 90 ASP A CA 1
ATOM 729 C C . ASP A 1 90 ? 12.921 8.629 -8.070 1.00 87.31 90 ASP A C 1
ATOM 731 O O . ASP A 1 90 ? 13.824 8.928 -7.294 1.00 87.31 90 ASP A O 1
ATOM 735 N N . TRP A 1 91 ? 11.726 8.232 -7.636 1.00 89.56 91 TRP A N 1
ATOM 736 C CA . TRP A 1 91 ? 11.395 8.140 -6.227 1.00 89.56 91 TRP A CA 1
ATOM 737 C C . TRP A 1 91 ? 10.372 7.045 -5.966 1.00 89.56 91 TRP A C 1
ATOM 739 O O . TRP A 1 91 ? 9.533 6.714 -6.815 1.00 89.56 91 TRP A O 1
ATOM 749 N N . ILE A 1 92 ? 10.426 6.523 -4.745 1.00 91.62 92 ILE A N 1
ATOM 750 C CA . ILE A 1 92 ? 9.400 5.675 -4.146 1.00 91.62 92 ILE A CA 1
ATOM 751 C C . ILE A 1 92 ? 8.940 6.375 -2.878 1.00 91.62 92 ILE A C 1
ATOM 753 O O . ILE A 1 92 ? 9.744 6.719 -2.014 1.00 91.62 92 ILE A O 1
ATOM 757 N N . LYS A 1 93 ? 7.637 6.586 -2.767 1.00 94.38 93 LYS A N 1
ATOM 758 C CA . LYS A 1 93 ? 7.012 7.233 -1.626 1.00 94.38 93 LYS A CA 1
ATOM 759 C C . LYS A 1 93 ? 6.042 6.261 -0.987 1.00 94.38 93 LYS A C 1
ATOM 761 O O . LYS A 1 93 ? 5.154 5.742 -1.660 1.00 94.38 93 LYS A O 1
ATOM 766 N N . VAL A 1 94 ? 6.200 6.048 0.310 1.00 94.94 94 VAL A N 1
ATOM 767 C CA . VAL A 1 94 ? 5.291 5.237 1.113 1.00 94.94 94 VAL A CA 1
ATOM 768 C C . VAL A 1 94 ? 4.683 6.112 2.193 1.00 94.94 94 VAL A C 1
ATOM 770 O O . VAL A 1 94 ? 5.406 6.686 3.004 1.00 94.94 94 VAL A O 1
ATOM 773 N N . THR A 1 95 ? 3.361 6.205 2.217 1.00 94.81 95 THR A N 1
ATOM 774 C CA . THR A 1 95 ? 2.606 6.888 3.267 1.00 94.81 95 THR A CA 1
ATOM 775 C C . THR A 1 95 ? 1.921 5.854 4.147 1.00 94.81 95 THR A C 1
ATOM 777 O O . THR A 1 95 ? 1.468 4.820 3.666 1.00 94.81 95 THR A O 1
ATOM 780 N N . TYR A 1 96 ? 1.882 6.094 5.454 1.00 91.25 96 TYR A N 1
ATOM 781 C CA . TYR A 1 96 ? 1.214 5.211 6.411 1.00 91.25 96 TYR A CA 1
ATOM 782 C C . TYR A 1 96 ? 0.782 5.993 7.649 1.00 91.25 96 TYR A C 1
ATOM 784 O O . TYR A 1 96 ? 1.251 7.100 7.899 1.00 91.25 96 TYR A O 1
ATOM 792 N N . THR A 1 97 ? -0.106 5.414 8.441 1.00 85.25 97 THR A N 1
ATOM 793 C CA . THR A 1 97 ? -0.509 5.914 9.752 1.00 85.25 97 THR A CA 1
ATOM 794 C C . THR A 1 97 ? 0.137 5.038 10.824 1.00 85.25 97 THR A C 1
ATOM 796 O O . THR A 1 97 ? -0.051 3.822 10.814 1.00 85.25 97 THR A O 1
ATOM 799 N N . ASP A 1 98 ? 0.926 5.631 11.719 1.00 84.44 98 ASP A N 1
ATOM 800 C CA . ASP A 1 98 ? 1.619 4.917 12.799 1.00 84.44 98 ASP A CA 1
ATOM 801 C C . ASP A 1 98 ? 0.674 4.463 13.932 1.00 84.44 98 ASP A C 1
ATOM 803 O O . ASP A 1 98 ? -0.524 4.757 13.932 1.00 84.44 98 ASP A O 1
ATOM 807 N N . GLU A 1 99 ? 1.217 3.749 14.924 1.00 77.69 99 GLU A N 1
ATOM 808 C CA . GLU A 1 99 ? 0.466 3.262 16.096 1.00 77.69 99 GLU A CA 1
ATOM 809 C C . GLU A 1 99 ? -0.180 4.386 16.923 1.00 77.69 99 GLU A C 1
ATOM 811 O O . GLU A 1 99 ? -1.143 4.154 17.654 1.00 77.69 99 GLU A O 1
ATOM 816 N N . GLN A 1 100 ? 0.325 5.616 16.802 1.00 76.06 100 GLN A N 1
ATOM 817 C CA . GLN A 1 100 ? -0.191 6.799 17.492 1.00 76.06 100 GLN A CA 1
ATOM 818 C C . GLN A 1 100 ? -1.294 7.493 16.676 1.00 76.06 100 GLN A C 1
ATOM 820 O O . GLN A 1 100 ? -1.838 8.511 17.108 1.00 76.06 100 GLN A O 1
ATOM 825 N N . GLY A 1 101 ? -1.648 6.952 15.505 1.00 75.00 101 GLY A N 1
ATOM 826 C CA . GLY A 1 101 ? -2.649 7.516 14.609 1.00 75.00 101 GLY A CA 1
ATOM 827 C C . GLY A 1 101 ? -2.138 8.700 13.787 1.00 75.00 101 GLY A C 1
ATOM 828 O O . GLY A 1 101 ? -2.949 9.435 13.220 1.00 75.00 101 GLY A O 1
ATOM 829 N N . LYS A 1 102 ? -0.821 8.918 13.720 1.00 79.88 102 LYS A N 1
ATOM 830 C CA . LYS A 1 102 ? -0.218 10.022 12.974 1.00 79.88 102 LYS A CA 1
ATOM 831 C C . LYS A 1 102 ? 0.223 9.560 11.589 1.00 79.88 102 LYS A C 1
ATOM 833 O O . LYS A 1 102 ? 0.783 8.482 11.420 1.00 79.88 102 LYS A O 1
ATOM 838 N N . ASN A 1 103 ? -0.007 10.410 10.590 1.00 89.88 103 ASN A N 1
ATOM 839 C CA . ASN A 1 103 ? 0.461 10.165 9.230 1.00 89.88 103 ASN A CA 1
ATOM 840 C C . ASN A 1 103 ? 1.974 10.372 9.132 1.00 89.88 103 ASN A C 1
ATOM 842 O O . ASN A 1 103 ? 2.508 11.393 9.573 1.00 89.88 103 ASN A O 1
ATOM 846 N N . GLN A 1 104 ? 2.629 9.403 8.516 1.00 94.06 104 GLN A N 1
ATOM 847 C CA . GLN A 1 104 ? 4.057 9.327 8.281 1.00 94.06 104 GLN A CA 1
ATOM 848 C C . GLN A 1 104 ? 4.317 9.107 6.793 1.00 94.06 104 GLN A C 1
ATOM 850 O O . GLN A 1 104 ? 3.479 8.574 6.060 1.00 94.06 104 GLN A O 1
ATOM 855 N N . GLU A 1 105 ? 5.504 9.514 6.360 1.00 95.19 105 GLU A N 1
ATOM 856 C CA . GLU A 1 105 ? 5.962 9.362 4.987 1.00 95.19 105 GLU A CA 1
ATOM 857 C C . GLU A 1 105 ? 7.412 8.876 4.985 1.00 95.19 105 GLU A C 1
ATOM 859 O O . GLU A 1 105 ? 8.254 9.387 5.724 1.00 95.19 105 GLU A O 1
ATOM 864 N N . ILE A 1 106 ? 7.694 7.884 4.146 1.00 92.69 106 ILE A N 1
ATOM 865 C CA . ILE A 1 106 ? 9.045 7.460 3.796 1.00 92.69 106 ILE A CA 1
ATOM 866 C C . ILE A 1 106 ? 9.238 7.787 2.323 1.00 92.69 106 ILE A C 1
ATOM 868 O O . ILE A 1 106 ? 8.511 7.280 1.468 1.00 92.69 106 ILE A O 1
ATOM 872 N N . LEU A 1 107 ? 10.232 8.622 2.038 1.00 90.38 107 LEU A N 1
ATOM 873 C CA . LEU A 1 107 ? 10.627 8.976 0.686 1.00 90.38 107 LEU A CA 1
ATOM 874 C C . LEU A 1 107 ? 12.001 8.373 0.388 1.00 90.38 107 LEU A C 1
ATOM 876 O O . LEU A 1 107 ? 12.981 8.651 1.079 1.00 90.38 107 LEU A O 1
ATOM 880 N N . TYR A 1 108 ? 12.057 7.545 -0.646 1.00 84.50 108 TYR A N 1
ATOM 881 C CA . TYR A 1 108 ? 13.267 6.910 -1.140 1.00 84.50 108 TYR A CA 1
ATOM 882 C C . TYR A 1 108 ? 13.623 7.519 -2.499 1.00 84.50 108 TYR A C 1
ATOM 884 O O . TYR A 1 108 ? 12.927 7.270 -3.479 1.00 84.50 108 TYR A O 1
ATOM 892 N N . ASN A 1 109 ? 14.694 8.318 -2.538 1.00 77.12 109 ASN A N 1
ATOM 893 C CA . ASN A 1 109 ? 15.141 9.081 -3.717 1.00 77.12 109 ASN A CA 1
ATOM 894 C C . ASN A 1 109 ? 16.475 8.577 -4.285 1.00 77.12 109 ASN A C 1
ATOM 896 O O . ASN A 1 109 ? 17.187 9.326 -4.948 1.00 77.12 109 ASN A O 1
ATOM 900 N N . ASN A 1 110 ? 16.877 7.350 -3.956 1.00 66.56 110 ASN A N 1
ATOM 901 C CA . ASN A 1 110 ? 18.068 6.789 -4.575 1.00 66.56 110 ASN A CA 1
ATOM 902 C C . ASN A 1 110 ? 17.663 6.182 -5.914 1.00 66.56 110 ASN A C 1
ATOM 904 O O . ASN A 1 110 ? 16.811 5.287 -5.934 1.00 66.56 110 ASN A O 1
ATOM 908 N N . ASP A 1 111 ? 18.301 6.657 -6.987 1.00 63.53 111 ASP A N 1
ATOM 909 C CA . ASP A 1 111 ? 18.233 6.075 -8.327 1.00 63.53 111 ASP A CA 1
ATOM 910 C C . ASP A 1 111 ? 18.467 4.568 -8.212 1.00 63.53 111 ASP A C 1
ATOM 912 O O . ASP A 1 111 ? 19.599 4.104 -8.093 1.00 63.53 111 ASP A O 1
ATOM 916 N N . THR A 1 112 ? 17.386 3.790 -8.180 1.00 63.06 112 THR A N 1
ATOM 917 C CA . THR A 1 112 ? 17.509 2.341 -8.024 1.00 63.06 112 THR A CA 1
ATOM 918 C C . THR A 1 112 ? 17.913 1.797 -9.382 1.00 63.06 112 THR A C 1
ATOM 920 O O . THR A 1 112 ? 17.163 1.935 -10.355 1.00 63.06 112 THR A O 1
ATOM 923 N N . SER A 1 113 ? 19.120 1.243 -9.465 1.00 62.47 113 SER A N 1
ATOM 924 C CA . SER A 1 113 ? 19.686 0.744 -10.715 1.00 62.47 113 SER A CA 1
ATOM 925 C C . SER A 1 113 ? 19.356 -0.739 -10.943 1.00 62.47 113 SER A C 1
ATOM 927 O O . SER A 1 113 ? 18.805 -1.427 -10.080 1.00 62.47 113 SER A O 1
ATOM 929 N N . LEU A 1 114 ? 19.632 -1.241 -12.152 1.00 60.59 114 LEU A N 1
ATOM 930 C CA . LEU A 1 114 ? 19.373 -2.637 -12.525 1.00 60.59 114 LEU A CA 1
ATOM 931 C C . LEU A 1 114 ? 20.056 -3.611 -11.551 1.00 60.59 114 LEU A C 1
ATOM 933 O O . LEU A 1 114 ? 21.272 -3.574 -11.380 1.00 60.59 114 LEU A O 1
ATOM 937 N N . GLY A 1 115 ? 19.276 -4.527 -10.970 1.00 63.75 115 GLY A N 1
ATOM 938 C CA . GLY A 1 115 ? 19.769 -5.550 -10.044 1.00 63.75 115 GLY A CA 1
ATOM 939 C C . GLY A 1 115 ? 19.869 -5.122 -8.576 1.00 63.75 115 GLY A C 1
ATOM 940 O O . GLY A 1 115 ? 20.013 -5.997 -7.722 1.00 63.75 115 GLY A O 1
ATOM 941 N N . GLU A 1 116 ? 19.731 -3.832 -8.260 1.00 78.38 116 GLU A N 1
ATOM 942 C CA . GLU A 1 116 ? 19.638 -3.368 -6.874 1.00 78.38 116 GLU A CA 1
ATOM 943 C C . GLU A 1 116 ? 18.252 -3.649 -6.287 1.00 78.38 116 GLU A C 1
ATOM 945 O O . GLU A 1 116 ? 17.225 -3.555 -6.967 1.00 78.38 116 GLU A O 1
ATOM 950 N N . VAL A 1 117 ? 18.237 -4.001 -5.000 1.00 84.50 117 VAL A N 1
ATOM 951 C CA . VAL A 1 117 ? 17.013 -4.235 -4.233 1.00 84.50 117 VAL A CA 1
ATOM 952 C C . VAL A 1 117 ? 16.816 -3.080 -3.259 1.00 84.50 117 VAL A C 1
ATOM 954 O O . VAL A 1 117 ? 17.512 -2.978 -2.248 1.00 84.50 117 VAL A O 1
ATOM 957 N N . ALA A 1 118 ? 15.830 -2.231 -3.530 1.00 86.69 118 ALA A N 1
ATOM 958 C CA . ALA A 1 118 ? 15.377 -1.230 -2.576 1.00 86.69 118 ALA A CA 1
ATOM 959 C C . ALA A 1 118 ? 14.551 -1.924 -1.488 1.00 86.69 118 ALA A C 1
ATOM 961 O O . ALA A 1 118 ? 13.575 -2.607 -1.792 1.00 86.69 118 ALA A O 1
ATOM 962 N N . THR A 1 119 ? 14.942 -1.761 -0.222 1.00 90.00 119 THR A N 1
ATOM 963 C CA . THR A 1 119 ? 14.199 -2.293 0.930 1.00 90.00 119 THR A CA 1
ATOM 964 C C . THR A 1 119 ? 13.641 -1.145 1.757 1.00 90.00 119 THR A C 1
ATOM 966 O O . THR A 1 119 ? 14.391 -0.292 2.227 1.00 90.00 119 THR A O 1
ATOM 969 N N . ILE A 1 120 ? 12.327 -1.143 1.950 1.00 91.69 120 ILE A N 1
ATOM 970 C CA . ILE A 1 120 ? 11.596 -0.169 2.754 1.00 91.69 120 ILE A CA 1
ATOM 971 C C . ILE A 1 120 ? 10.960 -0.918 3.921 1.00 91.69 120 ILE A C 1
ATOM 973 O O . ILE A 1 120 ? 10.209 -1.873 3.722 1.00 91.69 120 ILE A O 1
ATOM 977 N N . THR A 1 121 ? 11.258 -0.473 5.138 1.00 92.00 121 THR A N 1
ATOM 978 C CA . THR A 1 121 ? 10.718 -1.060 6.365 1.00 92.00 121 THR A CA 1
ATOM 979 C C . THR A 1 121 ? 9.738 -0.086 6.991 1.00 92.00 121 THR A C 1
ATOM 981 O O . THR A 1 121 ? 10.106 1.032 7.346 1.00 92.00 121 THR A O 1
ATOM 984 N N . ILE A 1 122 ? 8.498 -0.527 7.148 1.00 91.38 122 ILE A N 1
ATOM 985 C CA . ILE A 1 122 ? 7.443 0.215 7.831 1.00 91.38 122 ILE A CA 1
ATOM 986 C C . ILE A 1 122 ? 7.287 -0.409 9.219 1.00 91.38 122 ILE A C 1
ATOM 988 O O . ILE A 1 122 ? 7.222 -1.642 9.316 1.00 91.38 122 ILE A O 1
ATOM 992 N N . PRO A 1 123 ? 7.249 0.404 10.287 1.00 88.75 123 PRO A N 1
ATOM 993 C CA . PRO A 1 123 ? 7.162 -0.107 11.646 1.00 88.75 123 PRO A CA 1
ATOM 994 C C . PRO A 1 123 ? 5.908 -0.961 11.854 1.00 88.75 123 PRO A C 1
ATOM 996 O O . PRO A 1 123 ? 4.876 -0.766 11.205 1.00 88.75 123 PRO A O 1
ATOM 999 N N . ALA A 1 124 ? 6.018 -1.913 12.778 1.00 85.38 124 ALA A N 1
ATOM 1000 C CA . ALA A 1 124 ? 4.889 -2.680 13.278 1.00 85.38 124 ALA A CA 1
ATOM 1001 C C . ALA A 1 124 ? 3.738 -1.767 13.734 1.00 85.38 124 ALA A C 1
ATOM 1003 O O . ALA A 1 124 ? 3.944 -0.609 14.098 1.00 85.38 124 ALA A O 1
ATOM 1004 N N . GLY A 1 125 ? 2.514 -2.289 13.637 1.00 77.06 125 GLY A N 1
ATOM 1005 C CA . GLY A 1 125 ? 1.300 -1.572 14.032 1.00 77.06 125 GLY A CA 1
ATOM 1006 C C . GLY A 1 125 ? 0.891 -0.415 13.111 1.00 77.06 125 GLY A C 1
ATOM 1007 O O . GLY A 1 125 ? -0.161 0.189 13.329 1.00 77.06 125 GLY A O 1
ATOM 1008 N N . ALA A 1 126 ? 1.652 -0.150 12.043 1.00 85.19 126 ALA A N 1
ATOM 1009 C CA . ALA A 1 126 ? 1.252 0.775 10.992 1.00 85.19 126 ALA A CA 1
ATOM 1010 C C . ALA A 1 126 ? -0.065 0.357 10.309 1.00 85.19 126 ALA A C 1
ATOM 1012 O O . ALA A 1 126 ? -0.492 -0.800 10.333 1.00 85.19 126 ALA A O 1
ATOM 1013 N N . SER A 1 127 ? -0.724 1.335 9.702 1.00 83.44 127 SER A N 1
ATOM 1014 C CA . SER A 1 127 ? -2.002 1.202 9.006 1.00 83.44 127 SER A CA 1
ATOM 1015 C C . SER A 1 127 ? -2.066 2.132 7.798 1.00 83.44 127 SER A C 1
ATOM 1017 O O . SER A 1 127 ? -1.212 3.004 7.656 1.00 83.44 127 SER A O 1
ATOM 1019 N N . ASN A 1 128 ? -3.061 1.960 6.930 1.00 83.31 128 ASN A N 1
ATOM 1020 C CA . ASN A 1 128 ? -3.338 2.803 5.777 1.00 83.31 128 ASN A CA 1
ATOM 1021 C C . ASN A 1 128 ? -2.104 2.968 4.869 1.00 83.31 128 ASN A C 1
ATOM 1023 O O . ASN A 1 128 ? -1.802 4.066 4.393 1.00 83.31 128 ASN A O 1
ATOM 1027 N N . ILE A 1 129 ? -1.354 1.878 4.677 1.00 88.19 129 ILE A N 1
ATOM 1028 C CA . ILE A 1 129 ? -0.083 1.890 3.953 1.00 88.19 129 ILE A CA 1
ATOM 1029 C C . ILE A 1 129 ? -0.369 2.019 2.458 1.00 88.19 129 ILE A C 1
ATOM 1031 O O . ILE A 1 129 ? -0.980 1.134 1.857 1.00 88.19 129 ILE A O 1
ATOM 1035 N N . HIS A 1 130 ? 0.117 3.100 1.859 1.00 93.44 130 HIS A N 1
ATOM 1036 C CA . HIS A 1 130 ? -0.001 3.374 0.435 1.00 93.44 130 HIS A CA 1
ATOM 1037 C C . HIS A 1 130 ? 1.363 3.646 -0.174 1.00 93.44 130 HIS A C 1
ATOM 1039 O O . HIS A 1 130 ? 2.215 4.296 0.429 1.00 93.44 130 HIS A O 1
ATOM 1045 N N . MET A 1 131 ? 1.562 3.153 -1.391 1.00 93.44 131 MET A N 1
ATOM 1046 C CA . MET A 1 131 ? 2.809 3.314 -2.119 1.00 93.44 131 MET A CA 1
ATOM 1047 C C . MET A 1 131 ? 2.581 3.962 -3.482 1.00 93.44 131 MET A C 1
ATOM 1049 O O . MET A 1 131 ? 1.736 3.531 -4.270 1.00 93.44 131 MET A O 1
ATOM 1053 N N . ASP A 1 132 ? 3.405 4.961 -3.774 1.00 93.75 132 ASP A N 1
ATOM 1054 C CA . ASP A 1 132 ? 3.549 5.585 -5.080 1.00 93.75 132 ASP A CA 1
ATOM 1055 C C . ASP A 1 132 ? 5.004 5.470 -5.534 1.00 93.75 132 ASP A C 1
ATOM 1057 O O . ASP A 1 132 ? 5.930 5.556 -4.729 1.00 93.75 132 ASP A O 1
ATOM 1061 N N . ALA A 1 133 ? 5.226 5.334 -6.837 1.00 92.44 133 ALA A N 1
ATOM 1062 C CA . ALA A 1 133 ? 6.568 5.469 -7.392 1.00 92.44 133 ALA A CA 1
ATOM 1063 C C . ALA A 1 133 ? 6.536 6.031 -8.804 1.00 92.44 133 ALA A C 1
ATOM 1065 O O . ALA A 1 133 ? 5.571 5.830 -9.553 1.00 92.44 133 ALA A O 1
ATOM 1066 N N . LYS A 1 134 ? 7.621 6.706 -9.182 1.00 91.19 134 LYS A N 1
ATOM 1067 C CA . LYS A 1 134 ? 7.751 7.352 -10.486 1.00 91.19 134 LYS A CA 1
ATOM 1068 C C . LYS A 1 134 ? 9.026 6.908 -11.212 1.00 91.19 134 LYS A C 1
ATOM 1070 O O . LYS A 1 134 ? 10.072 6.806 -10.576 1.00 91.19 134 LYS A O 1
ATOM 1075 N N . PRO A 1 135 ? 8.972 6.669 -12.534 1.00 90.62 135 PRO A N 1
ATOM 1076 C CA . PRO A 1 135 ? 10.172 6.474 -13.339 1.00 90.62 135 PRO A CA 1
ATOM 1077 C C . PRO A 1 135 ? 10.880 7.801 -13.638 1.00 90.62 135 PRO A C 1
ATOM 1079 O O . PRO A 1 135 ? 10.223 8.809 -13.929 1.00 90.62 135 PRO A O 1
ATOM 1082 N N . ILE A 1 136 ? 12.211 7.772 -13.687 1.00 87.81 136 ILE A N 1
ATOM 1083 C CA . ILE A 1 136 ? 13.034 8.881 -14.189 1.00 87.81 136 ILE A CA 1
ATOM 1084 C C . ILE A 1 136 ? 12.679 9.155 -15.652 1.00 87.81 136 ILE A C 1
ATOM 1086 O O . ILE A 1 136 ? 12.434 8.229 -16.422 1.00 87.81 136 ILE A O 1
ATOM 1090 N N . ALA A 1 137 ? 12.666 10.435 -16.038 1.00 84.88 137 ALA A N 1
ATOM 1091 C CA . ALA A 1 137 ? 12.448 10.893 -17.417 1.00 84.88 137 ALA A CA 1
ATOM 1092 C C . ALA A 1 137 ? 11.113 10.449 -18.056 1.00 84.88 137 ALA A C 1
ATOM 1094 O O . ALA A 1 137 ? 10.967 10.446 -19.279 1.00 84.88 137 ALA A O 1
ATOM 1095 N N . SER A 1 138 ? 10.125 10.097 -17.234 1.00 87.19 138 SER A N 1
ATOM 1096 C CA . SER A 1 138 ? 8.767 9.790 -17.679 1.00 87.19 138 SER A CA 1
ATOM 1097 C C . SER A 1 138 ? 7.902 11.047 -17.829 1.00 87.19 138 SER A C 1
ATOM 1099 O O . SER A 1 138 ? 8.206 12.110 -17.276 1.00 87.19 138 SER A O 1
ATOM 1101 N N . LEU A 1 139 ? 6.794 10.927 -18.569 1.00 88.81 139 LEU A N 1
ATOM 1102 C CA . LEU A 1 139 ? 5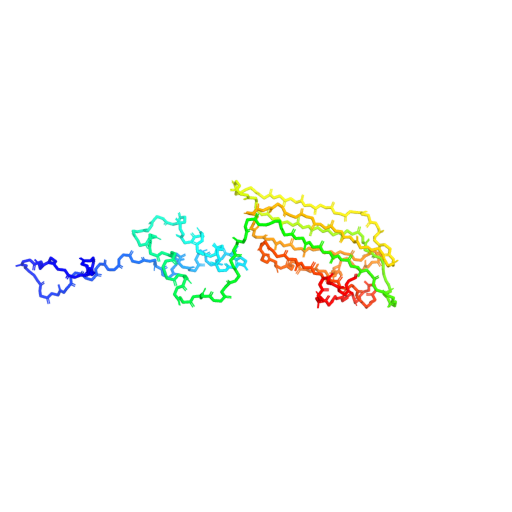.747 11.957 -18.611 1.00 88.81 139 LEU A CA 1
ATOM 1103 C C . LEU A 1 139 ? 5.220 12.277 -17.194 1.00 88.81 139 LEU A C 1
ATOM 1105 O O . LEU A 1 139 ? 5.314 11.458 -16.278 1.00 88.81 139 LEU A O 1
ATOM 1109 N N . SER A 1 140 ? 4.653 13.475 -16.997 1.00 84.50 140 SER A N 1
ATOM 1110 C CA . SER A 1 140 ? 4.258 13.991 -15.670 1.00 84.50 140 SER A CA 1
ATOM 1111 C C . SER A 1 140 ? 3.371 13.032 -14.870 1.00 84.50 140 SER A C 1
ATOM 1113 O O . SER A 1 140 ? 3.558 12.876 -13.656 1.00 84.50 140 SER A O 1
ATOM 1115 N N . ASP A 1 141 ? 2.460 12.357 -15.565 1.00 88.25 141 ASP A N 1
ATOM 1116 C CA . ASP A 1 141 ? 1.394 11.551 -14.967 1.00 88.25 141 ASP A CA 1
ATOM 1117 C C . ASP A 1 141 ? 1.747 10.061 -14.911 1.00 88.25 141 ASP A C 1
ATOM 1119 O O . ASP A 1 141 ? 1.011 9.264 -14.335 1.00 88.25 141 ASP A O 1
ATOM 1123 N N . THR A 1 142 ? 2.903 9.672 -15.452 1.00 90.69 142 THR A N 1
ATOM 1124 C CA . THR A 1 142 ? 3.351 8.284 -15.425 1.00 90.69 142 THR A CA 1
ATOM 1125 C C . THR A 1 142 ? 3.699 7.864 -13.999 1.00 90.69 142 THR A C 1
ATOM 1127 O O . THR A 1 142 ? 4.414 8.564 -13.273 1.00 90.69 142 THR A O 1
ATOM 1130 N N . ARG A 1 143 ? 3.198 6.700 -13.585 1.00 92.38 143 ARG A N 1
ATOM 1131 C CA . ARG A 1 143 ? 3.438 6.098 -12.269 1.00 92.38 143 ARG A CA 1
ATOM 1132 C C . ARG A 1 143 ? 3.739 4.615 -12.426 1.00 92.38 143 ARG A C 1
ATOM 1134 O O . ARG A 1 143 ? 3.101 3.953 -13.235 1.00 92.38 143 ARG A O 1
ATOM 1141 N N . ILE A 1 144 ? 4.700 4.116 -11.650 1.00 92.44 144 ILE A N 1
ATOM 1142 C CA . ILE A 1 144 ? 4.979 2.678 -11.517 1.00 92.44 144 ILE A CA 1
ATOM 1143 C C . ILE A 1 144 ? 3.936 2.082 -10.571 1.00 92.44 144 ILE A C 1
ATOM 1145 O O . ILE A 1 144 ? 3.156 1.218 -10.956 1.00 92.44 144 ILE A O 1
ATOM 1149 N N . PHE A 1 145 ? 3.884 2.617 -9.349 1.00 92.62 145 PHE A N 1
ATOM 1150 C CA . PHE A 1 145 ? 2.808 2.387 -8.393 1.00 92.62 145 PHE A CA 1
ATOM 1151 C C . PHE A 1 145 ? 1.981 3.659 -8.293 1.00 92.62 145 PHE A C 1
ATOM 1153 O O . PHE A 1 145 ? 2.546 4.754 -8.214 1.00 92.62 145 PHE A O 1
ATOM 1160 N N . HIS A 1 146 ? 0.661 3.506 -8.293 1.00 91.19 146 HIS A N 1
ATOM 1161 C CA . HIS A 1 146 ? -0.263 4.606 -8.079 1.00 91.19 146 HIS A CA 1
ATOM 1162 C C . HIS A 1 146 ? -1.201 4.257 -6.931 1.00 91.19 146 HIS A C 1
ATOM 1164 O O . HIS A 1 146 ? -2.083 3.415 -7.098 1.00 91.19 146 HIS A O 1
ATOM 1170 N N . ASN A 1 147 ? -0.974 4.887 -5.779 1.00 87.81 147 ASN A N 1
ATOM 1171 C CA . ASN A 1 147 ? -1.736 4.679 -4.553 1.00 87.81 147 ASN A CA 1
ATOM 1172 C C . ASN A 1 147 ? -1.987 3.188 -4.237 1.00 87.81 147 ASN A C 1
ATOM 1174 O O . ASN A 1 147 ? -3.114 2.778 -3.953 1.00 87.81 147 ASN A O 1
ATOM 1178 N N . LEU A 1 148 ? -0.947 2.355 -4.346 1.00 89.44 148 LEU A N 1
ATOM 1179 C CA . LEU A 1 148 ? -1.061 0.918 -4.105 1.00 89.44 148 LEU A CA 1
ATOM 1180 C C . LEU A 1 148 ? -1.237 0.665 -2.605 1.00 89.44 148 LEU A C 1
ATOM 1182 O O . LEU A 1 148 ? -0.312 0.917 -1.835 1.00 89.44 148 LEU A O 1
ATOM 1186 N N . ALA A 1 149 ? -2.405 0.157 -2.214 1.00 87.00 149 ALA A N 1
ATOM 1187 C CA . ALA A 1 149 ? -2.710 -0.199 -0.834 1.00 87.00 149 ALA A CA 1
ATOM 1188 C C . ALA A 1 149 ? -2.033 -1.519 -0.434 1.00 87.00 149 ALA A C 1
ATOM 1190 O O . ALA A 1 149 ? -2.090 -2.506 -1.173 1.00 87.00 149 ALA A O 1
ATOM 1191 N N . LEU A 1 150 ? -1.418 -1.537 0.748 1.00 85.50 150 LEU A N 1
ATOM 1192 C CA . LEU A 1 150 ? -0.735 -2.697 1.315 1.00 85.50 150 LEU A CA 1
ATOM 1193 C C . LEU A 1 150 ? -1.254 -2.969 2.731 1.00 85.50 150 LEU A C 1
ATOM 1195 O O . LEU A 1 150 ? -1.384 -2.058 3.543 1.00 85.50 150 LEU A O 1
ATOM 1199 N N . SER A 1 151 ? -1.510 -4.235 3.051 1.00 81.81 151 SER A N 1
ATOM 1200 C CA . SER A 1 151 ? -1.826 -4.660 4.418 1.00 81.81 151 SER A CA 1
ATOM 1201 C C . SER A 1 151 ? -0.569 -4.682 5.282 1.00 81.81 151 SER A C 1
ATOM 1203 O O . SER A 1 151 ? 0.491 -5.133 4.833 1.00 81.81 151 SER A O 1
ATOM 1205 N N . ALA A 1 152 ? -0.701 -4.236 6.527 1.00 83.31 152 ALA A N 1
ATOM 1206 C CA . ALA A 1 152 ? 0.404 -4.181 7.473 1.00 83.31 152 ALA A CA 1
ATOM 1207 C C . ALA A 1 152 ? 0.890 -5.573 7.915 1.00 83.31 152 ALA A C 1
ATOM 1209 O O . ALA A 1 152 ? 0.145 -6.552 7.900 1.00 83.31 152 ALA A O 1
ATOM 1210 N N . GLY A 1 153 ? 2.158 -5.645 8.325 1.00 80.31 153 GLY A N 1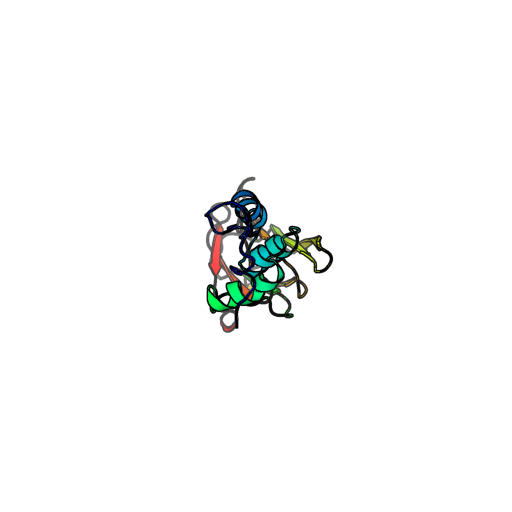
ATOM 1211 C CA . GLY A 1 153 ? 2.777 -6.833 8.911 1.00 80.31 153 GLY A CA 1
ATOM 1212 C C . GLY A 1 153 ? 3.113 -7.947 7.913 1.00 80.31 153 GLY A C 1
ATOM 1213 O O . GLY A 1 153 ? 3.342 -9.092 8.307 1.00 80.31 153 GLY A O 1
ATOM 1214 N N . GLN A 1 154 ? 3.149 -7.622 6.619 1.00 84.44 154 GLN A N 1
ATOM 1215 C CA . GLN A 1 154 ? 3.478 -8.553 5.540 1.00 84.44 154 GLN A CA 1
ATOM 1216 C C . GLN A 1 154 ? 4.778 -8.180 4.823 1.00 84.44 154 GLN A C 1
ATOM 1218 O O . GLN A 1 154 ? 5.247 -7.041 4.872 1.00 84.44 154 GLN A O 1
ATOM 1223 N N . ASN A 1 155 ? 5.332 -9.154 4.102 1.00 88.56 155 ASN A N 1
ATOM 1224 C CA . ASN A 1 155 ? 6.416 -8.924 3.159 1.00 88.56 155 ASN A CA 1
ATOM 1225 C C . ASN A 1 155 ? 5.840 -8.773 1.747 1.00 88.56 155 ASN A C 1
ATOM 1227 O O . ASN A 1 155 ? 5.080 -9.627 1.280 1.00 88.56 155 ASN A O 1
ATOM 1231 N N . TYR A 1 156 ? 6.223 -7.702 1.060 1.00 90.88 156 TYR A N 1
ATOM 1232 C CA . TYR A 1 156 ? 5.866 -7.454 -0.331 1.00 90.88 156 TYR A CA 1
ATOM 1233 C C . TYR A 1 156 ? 7.123 -7.377 -1.171 1.00 90.88 156 TYR A C 1
ATOM 1235 O O . TYR A 1 156 ? 8.030 -6.608 -0.865 1.00 90.88 156 TYR A O 1
ATOM 1243 N N . CYS A 1 157 ? 7.157 -8.152 -2.245 1.00 92.38 157 CYS A N 1
ATOM 1244 C CA . CYS A 1 157 ? 8.285 -8.207 -3.152 1.00 92.38 157 CYS A CA 1
ATOM 1245 C C . CYS A 1 157 ? 7.797 -7.940 -4.572 1.00 92.38 157 CYS A C 1
ATOM 1247 O O . CYS A 1 157 ? 6.816 -8.538 -5.020 1.00 92.38 157 CYS A O 1
ATOM 1249 N N . PHE A 1 158 ? 8.442 -6.989 -5.246 1.00 93.00 158 PHE A N 1
ATOM 1250 C CA . PHE A 1 158 ? 8.042 -6.532 -6.570 1.00 93.00 158 PHE A CA 1
ATOM 1251 C C . PHE A 1 158 ? 9.217 -6.542 -7.539 1.00 93.00 158 PHE A C 1
ATOM 1253 O O . PHE A 1 158 ? 10.269 -5.963 -7.251 1.00 93.00 158 PHE A O 1
ATOM 1260 N N . HIS A 1 159 ? 8.997 -7.108 -8.723 1.00 91.75 159 HIS A N 1
ATOM 1261 C CA . HIS A 1 159 ? 9.835 -6.807 -9.876 1.00 91.75 159 HIS A CA 1
ATOM 1262 C C . HIS A 1 159 ? 9.220 -5.667 -10.665 1.00 91.75 159 HIS A C 1
ATOM 1264 O O . HIS A 1 159 ? 8.036 -5.685 -11.005 1.00 91.75 159 HIS A O 1
ATOM 1270 N N . LEU A 1 160 ? 10.045 -4.680 -10.982 1.00 90.75 160 LEU A N 1
ATOM 1271 C CA . LEU A 1 160 ? 9.692 -3.62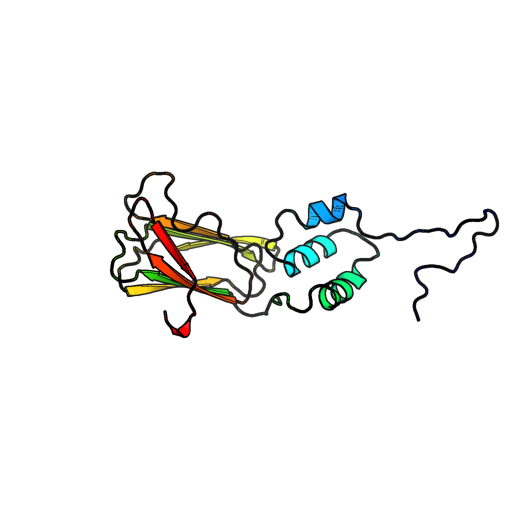8 -11.919 1.00 90.75 160 LEU A CA 1
ATOM 1272 C C . LEU A 1 160 ? 9.987 -4.119 -13.331 1.00 90.75 160 LEU A C 1
ATOM 1274 O O . LEU A 1 160 ? 11.054 -4.673 -13.562 1.00 90.75 160 LEU A O 1
ATOM 1278 N N . THR A 1 161 ? 9.053 -3.931 -14.260 1.00 89.69 161 THR A N 1
ATOM 1279 C CA . THR A 1 161 ? 9.137 -4.379 -15.660 1.00 89.69 161 THR A CA 1
ATOM 1280 C C . THR A 1 161 ? 8.624 -3.284 -16.603 1.00 89.69 161 THR A C 1
ATOM 1282 O O . THR A 1 161 ? 8.061 -2.278 -16.176 1.00 89.69 161 THR A O 1
ATOM 1285 N N . GLY A 1 162 ? 8.789 -3.455 -17.916 1.00 89.56 162 GLY A N 1
ATOM 1286 C CA . GLY A 1 162 ? 8.249 -2.518 -18.908 1.00 89.56 162 GLY A CA 1
ATOM 1287 C C . GLY A 1 162 ? 9.177 -1.345 -19.238 1.00 89.56 162 GLY A C 1
ATOM 1288 O O . GLY A 1 162 ? 10.396 -1.443 -19.113 1.00 89.56 162 GLY A O 1
ATOM 1289 N N . MET A 1 163 ? 8.595 -0.247 -19.730 1.00 88.81 163 MET A N 1
ATOM 1290 C CA . MET A 1 163 ? 9.317 0.879 -20.351 1.00 88.81 163 MET A CA 1
ATOM 1291 C C . MET A 1 163 ? 8.971 2.203 -19.664 1.00 88.81 163 MET A C 1
ATOM 1293 O O . MET A 1 163 ? 7.915 2.317 -19.057 1.00 88.81 163 MET A O 1
ATOM 1297 N N . VAL A 1 164 ? 9.810 3.233 -19.812 1.00 88.81 164 VAL A N 1
ATOM 1298 C CA . VAL A 1 164 ? 9.692 4.520 -19.091 1.00 88.81 164 VAL A CA 1
ATOM 1299 C C . VAL A 1 164 ? 8.301 5.169 -19.081 1.00 88.81 164 VAL A C 1
ATOM 1301 O O . VAL A 1 164 ? 7.886 5.687 -18.051 1.00 88.81 164 VAL A O 1
ATOM 1304 N N . ASN A 1 165 ? 7.552 5.112 -20.187 1.00 89.81 165 ASN A N 1
ATOM 1305 C CA . ASN A 1 165 ? 6.201 5.691 -20.297 1.00 89.81 165 ASN A CA 1
ATOM 1306 C C . ASN A 1 165 ? 5.075 4.650 -20.216 1.00 89.81 165 ASN A C 1
ATOM 1308 O O . ASN A 1 165 ? 3.908 4.978 -20.403 1.00 89.81 165 ASN A O 1
ATOM 1312 N N . ASN A 1 166 ? 5.424 3.395 -19.954 1.00 90.50 166 ASN A N 1
ATOM 1313 C CA . ASN A 1 166 ? 4.492 2.315 -19.659 1.00 90.50 166 ASN A CA 1
ATOM 1314 C C . ASN A 1 166 ? 5.142 1.369 -18.634 1.00 90.50 166 ASN A C 1
ATOM 1316 O O . ASN A 1 166 ? 5.455 0.217 -18.973 1.00 90.50 166 ASN A O 1
ATOM 1320 N N . PRO A 1 167 ? 5.466 1.884 -17.431 1.00 92.00 167 PRO A N 1
ATOM 1321 C CA . PRO A 1 167 ? 6.082 1.079 -16.396 1.00 92.00 167 PRO A CA 1
ATOM 1322 C C . PRO A 1 167 ? 5.076 0.052 -15.890 1.00 92.00 167 PRO A C 1
ATOM 1324 O O . PRO A 1 167 ? 3.867 0.287 -15.862 1.00 92.00 167 PRO A O 1
ATOM 1327 N N . LYS A 1 168 ? 5.586 -1.102 -15.487 1.00 91.19 168 LYS A N 1
ATOM 1328 C CA . LYS A 1 168 ? 4.795 -2.202 -14.954 1.00 91.19 168 LYS A CA 1
ATOM 1329 C C . LYS A 1 168 ? 5.487 -2.764 -13.726 1.00 91.19 168 LYS A C 1
ATOM 1331 O O . LYS A 1 168 ? 6.670 -2.529 -13.483 1.00 91.19 168 LYS A O 1
ATOM 1336 N N . TYR A 1 169 ? 4.736 -3.527 -12.955 1.00 92.25 169 TYR A N 1
ATOM 1337 C CA . TYR A 1 169 ? 5.280 -4.296 -11.856 1.00 92.25 169 TYR A CA 1
ATOM 1338 C C . TYR A 1 169 ? 4.558 -5.632 -11.754 1.00 92.25 169 TYR A C 1
ATOM 1340 O O . TYR A 1 169 ? 3.405 -5.771 -12.167 1.00 92.25 169 TYR A O 1
ATOM 1348 N N . GLU A 1 170 ? 5.244 -6.603 -11.178 1.00 90.88 170 GLU A N 1
ATOM 1349 C CA . GLU A 1 170 ? 4.688 -7.894 -10.802 1.00 90.88 170 GLU A CA 1
ATOM 1350 C C . GLU A 1 170 ? 4.992 -8.144 -9.327 1.00 90.88 170 GLU A C 1
ATOM 1352 O O . GLU A 1 170 ? 6.088 -7.850 -8.846 1.00 90.88 170 GLU A O 1
ATOM 1357 N N . ARG A 1 171 ? 3.999 -8.652 -8.593 1.00 90.12 171 ARG A N 1
ATOM 1358 C CA . ARG A 1 171 ? 4.215 -9.143 -7.234 1.00 90.12 171 ARG A CA 1
ATOM 1359 C C . ARG A 1 171 ? 4.811 -10.541 -7.335 1.00 90.12 17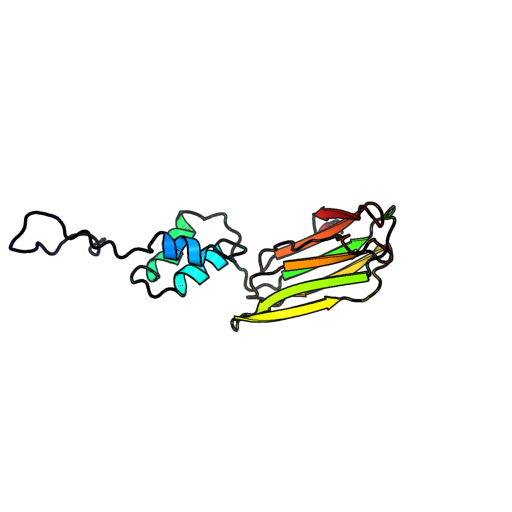1 ARG A C 1
ATOM 1361 O O . ARG A 1 171 ? 4.237 -11.399 -8.000 1.00 90.12 171 ARG A O 1
ATOM 1368 N N . VAL A 1 172 ? 5.922 -10.755 -6.649 1.00 88.81 172 VAL A N 1
ATOM 1369 C CA . VAL A 1 172 ? 6.652 -12.024 -6.614 1.00 88.81 172 VAL A CA 1
ATOM 1370 C C . VAL A 1 172 ? 6.820 -12.500 -5.177 1.00 88.81 172 VAL A C 1
ATOM 1372 O O . VAL A 1 172 ? 6.610 -11.743 -4.223 1.00 88.81 172 VAL A O 1
ATOM 1375 N N . GLU A 1 173 ? 7.186 -13.767 -5.013 1.00 86.19 173 GLU A N 1
ATOM 1376 C CA . GLU A 1 173 ? 7.616 -14.270 -3.712 1.00 86.19 173 GLU A CA 1
ATOM 1377 C C . GLU A 1 173 ? 8.947 -13.623 -3.313 1.00 86.19 173 GLU A C 1
ATOM 1379 O O . GLU A 1 173 ? 9.801 -13.328 -4.146 1.00 86.19 173 GLU A O 1
ATOM 1384 N N . CYS A 1 174 ? 9.135 -13.379 -2.019 1.00 82.69 174 CYS A N 1
ATOM 1385 C CA . CYS A 1 174 ? 10.330 -12.686 -1.541 1.00 82.69 174 CYS A CA 1
ATOM 1386 C C . CYS A 1 174 ? 11.611 -13.523 -1.587 1.00 82.69 174 CYS A C 1
ATOM 1388 O O . CYS A 1 174 ? 12.696 -12.950 -1.491 1.00 82.69 174 CYS A O 1
ATOM 1390 N N . ASP A 1 175 ? 11.484 -14.839 -1.748 1.00 77.50 175 ASP A N 1
ATOM 1391 C CA . ASP A 1 175 ? 12.607 -15.777 -1.825 1.00 77.50 175 ASP A CA 1
ATOM 1392 C C . ASP A 1 175 ? 13.228 -15.836 -3.230 1.00 77.50 175 ASP A C 1
ATOM 1394 O O . ASP A 1 175 ? 14.356 -16.298 -3.389 1.00 77.50 175 ASP A O 1
ATOM 1398 N N . ILE A 1 176 ? 12.504 -15.349 -4.245 1.00 72.38 176 ILE A N 1
ATOM 1399 C CA . ILE A 1 176 ? 12.932 -15.323 -5.654 1.00 72.38 176 ILE A CA 1
ATOM 1400 C C . ILE A 1 176 ? 13.339 -13.922 -6.134 1.00 72.38 176 ILE A C 1
ATOM 1402 O O . ILE A 1 176 ? 13.601 -13.743 -7.325 1.00 72.38 176 ILE A O 1
ATOM 1406 N N . LEU A 1 177 ? 13.373 -12.943 -5.221 1.00 68.62 177 LEU A N 1
ATOM 1407 C CA . LEU A 1 177 ? 13.743 -11.559 -5.513 1.00 68.62 177 LEU A CA 1
ATOM 1408 C C . LEU A 1 177 ? 15.259 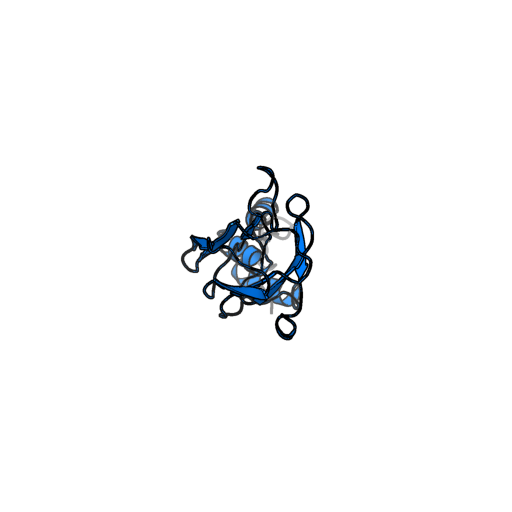-11.398 -5.678 1.00 68.62 177 LEU A C 1
ATOM 1410 O O . LEU A 1 177 ? 16.030 -11.775 -4.773 1.00 68.62 177 LEU A O 1
#

Radius of gyration: 22.47 Å; chains: 1; bounding box: 68×32×52 Å

pLDDT: mean 78.54, std 15.26, range [34.66, 95.19]

Foldseek 3Di:
DDDPQFDDPPPPDPDTPRPPQDDDPVQLVVLPVLALFDVSSLVSSLPDPTPCNVCSVVVCCVPVVVGDDQDQAKEKEKEAEEPAEAFWWQKKKKWWQAQVRDIDIDIDGPRHDHGRIDIDIGGRPIGSIFMWTATPPEDPPDTAGDRDRDDGRYYWYWYWHDHRHDIYIDTDDPVVD

Sequence (177 aa):
MDSYNQRERNLNNELPDDRVSGYSLREIAYALRGAGDMDEWKSNLAKINNPTNFFLDTYFNQYFPDRPLKTPANTIIRIKLVVGVGYSVDWIKVTYTDEQGKNQEILYNNDTSLGEVATITIPAGASNIHMDAKPIASLSDTRIFHNLALSAGQNYCFHLTGMVNNPKYERVECDIL

Secondary structure (DSSP, 8-state):
---SSS----TTSSS---------HHHHHHHHTT-SSHHHHHHHHHHS--TTGGGHHHHHHHH-TTSPP--SSPEEEEEEEPTT-B--EEEEEEEEE-TTS-EEEEEE-S-B-TT-EEEEEEPTT-EEEEEEEEETT--TT--SEEEEEE-TT-EEEEEEEEETTEEEEEEE-TT--